Protein AF-E1ZQ85-F1 (afdb_monomer_lite)

Secondary structure (DSSP, 8-state):
------S---TTSPPPPP-TTEEEEEEEEE-STTEEEEE-TTS-EEEEE--GGGTTT--PPTT-EEEEE----TT-S--EEEEEEE-HHHHHHHHHSTTT-

Structure (mmCIF, N/CA/C/O backbone):
data_AF-E1ZQ85-F1
#
_entry.id   AF-E1ZQ85-F1
#
loop_
_atom_site.group_PDB
_atom_site.id
_atom_site.type_symbol
_atom_site.label_atom_id
_atom_site.label_alt_id
_atom_site.label_comp_id
_atom_site.label_asym_id
_atom_site.label_entity_id
_atom_site.label_seq_id
_atom_site.pdbx_PDB_ins_code
_atom_site.Cartn_x
_atom_site.Cartn_y
_atom_site.Cartn_z
_atom_site.occupancy
_atom_site.B_iso_or_equiv
_atom_site.auth_seq_id
_atom_site.auth_comp_id
_atom_site.auth_asym_id
_atom_site.auth_atom_id
_atom_site.pdbx_PDB_model_num
ATOM 1 N N . MET A 1 1 ? 10.361 22.980 3.762 1.00 41.16 1 MET A N 1
ATOM 2 C CA . MET A 1 1 ? 9.051 22.339 3.998 1.00 41.16 1 MET A CA 1
ATOM 3 C C . MET A 1 1 ? 9.008 21.012 3.261 1.00 41.16 1 MET A C 1
ATOM 5 O O . MET A 1 1 ? 9.031 21.026 2.045 1.00 41.16 1 MET A O 1
ATOM 9 N N . SER A 1 2 ? 9.043 19.893 3.985 1.00 40.12 2 SER A N 1
ATOM 10 C CA . SER A 1 2 ? 8.289 18.658 3.699 1.00 40.12 2 SER A CA 1
ATOM 11 C C . SER A 1 2 ? 8.840 17.575 4.626 1.00 40.12 2 SER A C 1
ATOM 13 O O . SER A 1 2 ? 9.878 16.960 4.384 1.00 40.12 2 SER A O 1
ATOM 15 N N . ARG A 1 3 ? 8.194 17.430 5.783 1.00 42.94 3 ARG A N 1
ATOM 16 C CA . ARG A 1 3 ? 8.559 16.467 6.821 1.00 42.94 3 ARG A CA 1
ATOM 17 C C . ARG A 1 3 ? 7.955 15.120 6.419 1.00 42.94 3 ARG A C 1
ATOM 19 O O . ARG A 1 3 ? 6.989 14.690 7.032 1.00 42.94 3 ARG A O 1
ATOM 26 N N . ARG A 1 4 ? 8.483 14.481 5.367 1.00 48.72 4 ARG A N 1
ATOM 27 C CA . ARG A 1 4 ? 8.016 13.158 4.910 1.00 48.72 4 ARG A CA 1
ATOM 28 C C . ARG A 1 4 ? 8.360 12.091 5.952 1.00 48.72 4 ARG A C 1
ATOM 30 O O . ARG A 1 4 ? 9.357 11.380 5.841 1.00 48.72 4 ARG A O 1
ATOM 37 N N . LYS A 1 5 ? 7.533 11.984 6.991 1.00 50.25 5 LYS A N 1
ATOM 38 C CA . LYS A 1 5 ? 7.569 10.920 8.001 1.00 50.25 5 LYS A CA 1
ATOM 39 C C . LYS A 1 5 ? 6.899 9.648 7.458 1.00 50.25 5 LYS A C 1
ATOM 41 O O . LYS A 1 5 ? 6.042 9.068 8.103 1.00 50.25 5 LYS A O 1
ATOM 46 N N . HIS A 1 6 ? 7.294 9.187 6.272 1.00 55.88 6 HIS A N 1
ATOM 47 C CA . HIS A 1 6 ? 6.798 7.929 5.695 1.00 55.88 6 HIS A CA 1
ATOM 48 C C . HIS A 1 6 ? 7.691 6.765 6.129 1.00 55.88 6 HIS A C 1
ATOM 50 O O . HIS A 1 6 ? 8.401 6.159 5.318 1.00 55.88 6 HIS A O 1
ATOM 56 N N . LEU A 1 7 ? 7.751 6.521 7.435 1.00 50.00 7 LEU A N 1
ATOM 57 C CA . LEU A 1 7 ? 8.588 5.481 8.022 1.00 50.00 7 LEU A CA 1
ATOM 58 C C . LEU A 1 7 ? 7.818 4.828 9.158 1.00 50.00 7 LEU A C 1
ATOM 60 O O . LEU A 1 7 ? 7.966 5.226 10.304 1.00 50.00 7 LEU A O 1
ATOM 64 N N . LEU A 1 8 ? 7.018 3.824 8.784 1.00 52.78 8 LEU A N 1
ATOM 65 C CA . LEU A 1 8 ? 6.225 2.983 9.677 1.00 52.78 8 LEU A CA 1
ATOM 66 C C . LEU A 1 8 ? 5.323 3.808 10.594 1.00 52.78 8 LEU A C 1
ATOM 68 O O . LEU A 1 8 ? 5.741 4.198 11.681 1.00 52.78 8 LEU A O 1
ATOM 72 N N . GLN A 1 9 ? 4.067 4.009 10.194 1.00 53.44 9 GLN A N 1
ATOM 73 C CA . GLN A 1 9 ? 3.074 4.319 11.212 1.00 53.44 9 GLN A CA 1
ATOM 74 C C . GLN A 1 9 ? 3.082 3.184 12.230 1.00 53.44 9 GLN A C 1
ATOM 76 O O . GLN A 1 9 ? 2.754 2.036 11.914 1.00 53.44 9 GLN A O 1
ATOM 81 N N . SER A 1 10 ? 3.530 3.507 13.436 1.00 49.91 10 SER A N 1
ATOM 82 C CA . SER A 1 10 ? 3.328 2.682 14.616 1.00 49.91 10 SER A CA 1
ATOM 83 C C . SER A 1 10 ? 1.828 2.401 14.739 1.00 49.91 10 SER A C 1
ATOM 85 O O . SER A 1 10 ? 1.033 3.274 14.405 1.00 49.91 10 SER A O 1
ATOM 87 N N . MET A 1 11 ? 1.433 1.224 15.235 1.00 49.47 11 MET A N 1
ATOM 88 C CA . MET A 1 11 ? 0.012 0.857 15.405 1.00 49.47 11 MET A CA 1
ATOM 89 C C . MET A 1 11 ? -0.818 1.904 16.183 1.00 49.47 11 MET A C 1
ATOM 91 O O . MET A 1 11 ? -2.028 1.960 16.001 1.00 49.47 11 MET A O 1
ATOM 95 N N . ASP A 1 12 ? -0.167 2.736 17.005 1.00 49.72 12 ASP A N 1
ATOM 96 C CA . ASP A 1 12 ? -0.788 3.791 17.820 1.00 49.72 12 ASP A CA 1
ATOM 97 C C . ASP A 1 12 ? -0.839 5.182 17.157 1.00 49.72 12 ASP A C 1
ATOM 99 O O . ASP A 1 12 ? -1.218 6.157 17.805 1.00 49.72 12 ASP A O 1
ATOM 103 N N . GLN A 1 13 ? -0.416 5.333 15.899 1.00 62.12 13 GLN A N 1
ATOM 104 C CA . GLN A 1 13 ? -0.445 6.634 15.222 1.00 62.12 13 GLN A CA 1
ATOM 105 C C . GLN A 1 13 ? -1.753 6.844 14.458 1.00 62.12 13 GLN A C 1
ATOM 107 O O . GLN A 1 13 ? -2.196 5.972 13.714 1.00 62.12 13 GLN A O 1
ATOM 112 N N . GLU A 1 14 ? -2.343 8.032 14.610 1.00 61.22 14 GLU A N 1
ATOM 113 C CA . GLU A 1 14 ? -3.460 8.477 13.774 1.00 61.22 14 GLU A CA 1
ATOM 114 C C . GLU A 1 14 ? -3.078 8.390 12.297 1.00 61.22 14 GLU A C 1
ATOM 116 O O . GLU A 1 14 ? -1.980 8.789 11.895 1.00 61.22 14 GLU A O 1
ATOM 121 N N . VAL A 1 15 ? -3.978 7.809 11.503 1.00 70.62 15 VAL A N 1
ATOM 122 C CA . VAL A 1 15 ? -3.784 7.640 10.069 1.00 70.62 15 VAL A CA 1
ATOM 123 C C . VAL A 1 15 ? -4.293 8.853 9.312 1.00 70.62 15 VAL A C 1
ATOM 125 O O . VAL A 1 15 ? -5.455 9.241 9.419 1.00 70.62 15 VAL A O 1
ATOM 128 N N . GLU A 1 16 ? -3.385 9.470 8.563 1.00 71.75 16 GLU A N 1
ATOM 129 C CA . GLU A 1 16 ? -3.722 10.553 7.653 1.00 71.75 16 GLU A CA 1
ATOM 130 C C . GLU A 1 16 ? -4.325 9.958 6.370 1.00 71.75 16 GLU A C 1
ATOM 132 O O . GLU A 1 16 ? -3.893 8.886 5.922 1.00 71.75 16 GLU A O 1
ATOM 137 N N . PRO A 1 17 ? -5.335 10.616 5.776 1.00 76.94 17 PRO A N 1
ATOM 138 C CA . PRO A 1 17 ? -5.832 10.221 4.467 1.00 76.94 17 PRO A CA 1
ATOM 139 C C . PRO A 1 17 ? -4.705 10.325 3.422 1.00 76.94 17 PRO A C 1
ATOM 141 O O . PRO A 1 17 ? -3.824 11.178 3.556 1.00 76.94 17 PRO A O 1
ATOM 144 N N . PRO A 1 18 ? -4.714 9.470 2.382 1.00 80.19 18 PRO A N 1
ATOM 145 C CA . PRO A 1 18 ? -3.734 9.547 1.304 1.00 80.19 18 PRO A CA 1
ATOM 146 C C . PRO A 1 18 ? -3.753 10.943 0.667 1.00 80.19 18 PRO A C 1
ATOM 148 O O . PRO A 1 18 ? -4.817 11.479 0.355 1.00 80.19 18 PRO A O 1
ATOM 151 N N . GLY A 1 19 ? -2.570 11.538 0.506 1.00 76.94 19 GLY A N 1
ATOM 152 C CA . GLY A 1 19 ? -2.400 12.831 -0.155 1.00 76.94 19 GLY A CA 1
ATOM 153 C C . GLY A 1 19 ? -2.489 12.743 -1.683 1.00 76.94 19 GLY A C 1
ATOM 154 O O . GLY A 1 19 ? -2.716 11.679 -2.259 1.00 76.94 19 GLY A O 1
ATOM 155 N N . GLU A 1 20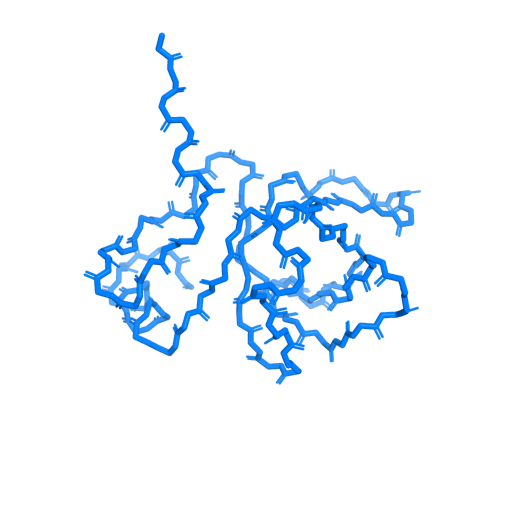 ? -2.259 13.869 -2.362 1.00 76.12 20 GLU A N 1
ATOM 156 C CA . GLU A 1 20 ? -2.218 13.914 -3.829 1.00 76.12 20 GLU A CA 1
ATOM 157 C C . GLU A 1 20 ? -1.160 12.946 -4.393 1.00 76.12 20 GLU A C 1
ATOM 159 O O . GLU A 1 20 ? 0.009 12.980 -4.002 1.00 76.12 20 GLU A O 1
ATOM 164 N N . GLY A 1 21 ? -1.579 12.065 -5.309 1.00 78.06 21 GLY A N 1
ATOM 165 C CA . GLY A 1 21 ? -0.719 11.038 -5.913 1.00 78.06 21 GLY A CA 1
ATOM 166 C C . GLY A 1 21 ? -0.462 9.809 -5.033 1.00 78.06 21 GLY A C 1
ATOM 167 O O . GLY A 1 21 ? 0.362 8.963 -5.394 1.00 78.06 21 GLY A O 1
ATOM 168 N N . GLN A 1 22 ? -1.143 9.699 -3.888 1.00 85.31 22 GLN A N 1
ATOM 169 C CA . GLN A 1 22 ? -1.148 8.500 -3.061 1.00 85.31 22 GLN A CA 1
ATOM 170 C C . GLN A 1 22 ? -2.457 7.732 -3.214 1.00 85.31 22 GLN A C 1
ATOM 172 O O . GLN A 1 22 ? -3.536 8.312 -3.294 1.00 85.31 22 GLN A O 1
ATOM 177 N N . HIS A 1 23 ? -2.363 6.406 -3.201 1.00 85.69 23 HIS A N 1
ATOM 178 C CA . HIS A 1 23 ? -3.520 5.531 -3.342 1.00 85.69 23 HIS A CA 1
ATOM 179 C C . HIS A 1 23 ? -3.498 4.430 -2.289 1.00 85.69 23 HIS A C 1
ATOM 181 O O . HIS A 1 23 ? -2.447 3.862 -1.978 1.00 85.69 23 HIS A O 1
ATOM 187 N N . ILE A 1 24 ? -4.676 4.117 -1.750 1.00 88.69 24 ILE A N 1
ATOM 188 C CA . ILE A 1 24 ? -4.873 2.946 -0.899 1.00 88.69 24 ILE A CA 1
ATOM 189 C C . ILE A 1 24 ? -5.080 1.742 -1.810 1.00 88.69 24 ILE A C 1
ATOM 191 O O . ILE A 1 24 ? -5.984 1.724 -2.642 1.00 88.69 24 ILE A O 1
ATOM 195 N N . VAL A 1 25 ? -4.247 0.724 -1.634 1.00 89.88 25 VAL A N 1
ATOM 196 C CA . VAL A 1 25 ? -4.268 -0.499 -2.437 1.00 89.88 25 VAL A CA 1
ATOM 197 C C . VAL A 1 25 ? -4.256 -1.728 -1.540 1.00 89.88 25 VAL A C 1
ATOM 199 O O . VAL A 1 25 ? -3.818 -1.687 -0.387 1.00 89.88 25 VAL A O 1
ATOM 202 N N . ARG A 1 26 ? -4.728 -2.855 -2.067 1.00 92.00 26 ARG A N 1
ATOM 203 C CA . ARG A 1 26 ? -4.740 -4.140 -1.365 1.00 92.00 26 ARG A CA 1
ATOM 204 C C . ARG A 1 26 ? -3.601 -5.020 -1.853 1.00 92.00 26 ARG A C 1
ATOM 206 O O . ARG A 1 26 ? -3.498 -5.297 -3.038 1.00 92.00 26 ARG A O 1
ATOM 213 N N . ALA A 1 27 ? -2.775 -5.529 -0.949 1.00 90.88 27 ALA A N 1
ATOM 214 C CA . ALA A 1 27 ? -1.737 -6.490 -1.289 1.00 90.88 27 ALA A CA 1
ATOM 215 C C . ALA A 1 27 ? -2.352 -7.829 -1.722 1.00 90.88 27 ALA A C 1
ATOM 217 O O . ALA A 1 27 ? -3.088 -8.468 -0.962 1.00 90.88 27 ALA A O 1
ATOM 218 N N . VAL A 1 28 ? -2.008 -8.282 -2.924 1.00 91.69 28 VAL A N 1
ATOM 219 C CA . VAL A 1 28 ? -2.414 -9.587 -3.466 1.00 91.69 28 VAL A CA 1
ATOM 220 C C . VAL A 1 28 ? -1.377 -10.648 -3.106 1.00 91.69 28 VAL A C 1
ATOM 222 O O . VAL A 1 28 ? -1.731 -11.749 -2.679 1.00 91.69 28 VAL A O 1
ATOM 225 N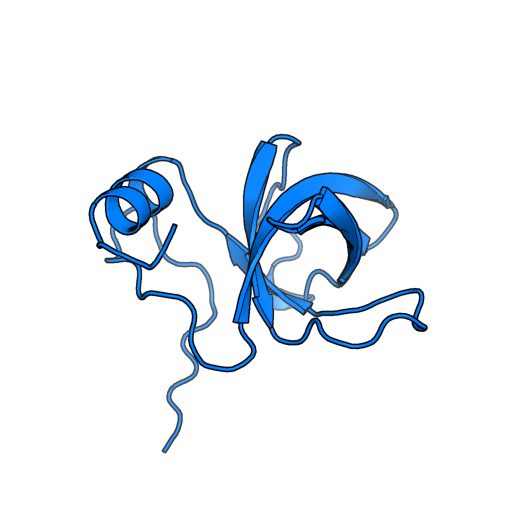 N . GLY A 1 29 ? -0.095 -10.301 -3.209 1.00 86.62 29 GLY A N 1
ATOM 226 C CA . GLY A 1 29 ? 1.020 -11.187 -2.891 1.00 86.62 29 GLY A CA 1
ATOM 227 C C . GLY A 1 29 ? 2.366 -10.564 -3.248 1.00 86.62 29 GLY A C 1
ATOM 228 O O . GLY A 1 29 ? 2.431 -9.508 -3.866 1.00 86.62 29 GLY A O 1
ATOM 229 N N . SER A 1 30 ? 3.463 -11.207 -2.859 1.00 85.31 30 SER A N 1
ATOM 230 C CA . SER A 1 30 ? 4.797 -10.830 -3.333 1.00 85.31 30 SER A CA 1
ATOM 231 C C . SER A 1 30 ? 5.133 -11.598 -4.613 1.00 85.31 30 SER A C 1
ATOM 233 O O . SER A 1 30 ? 4.842 -12.788 -4.725 1.00 85.31 30 SER A O 1
ATOM 235 N N . ARG A 1 31 ? 5.761 -10.934 -5.589 1.00 82.94 31 ARG A N 1
ATOM 236 C CA . ARG A 1 31 ? 6.198 -11.556 -6.858 1.00 82.94 31 ARG A CA 1
ATOM 237 C C . ARG A 1 31 ? 7.686 -11.928 -6.860 1.00 82.94 31 ARG A C 1
ATOM 239 O O . ARG A 1 31 ? 8.262 -12.188 -7.911 1.00 82.94 31 ARG A O 1
ATOM 246 N N . GLY A 1 32 ? 8.287 -11.999 -5.672 1.00 70.25 32 GLY A N 1
ATOM 247 C CA . GLY A 1 32 ? 9.718 -12.228 -5.469 1.00 70.25 32 GLY A CA 1
ATOM 248 C C . GLY A 1 32 ? 10.526 -10.927 -5.489 1.00 70.25 32 GLY A C 1
ATOM 249 O O . GLY A 1 32 ? 10.108 -9.925 -6.070 1.00 70.25 32 GLY A O 1
ATOM 250 N N . SER A 1 33 ? 11.692 -10.935 -4.832 1.00 78.56 33 SER A N 1
ATOM 251 C CA . SER A 1 33 ? 12.510 -9.731 -4.605 1.00 78.56 33 SER A CA 1
ATOM 252 C C . SER A 1 33 ? 11.725 -8.648 -3.837 1.00 78.56 33 SER A C 1
ATOM 254 O O . SER A 1 33 ? 11.016 -8.959 -2.880 1.00 78.56 33 SER A O 1
ATOM 256 N N . ASN A 1 34 ? 11.842 -7.386 -4.249 1.00 82.88 34 ASN A N 1
ATOM 257 C CA . ASN A 1 34 ? 11.211 -6.224 -3.623 1.00 82.88 34 ASN A CA 1
ATOM 258 C C . ASN A 1 34 ? 9.907 -5.816 -4.322 1.00 82.88 34 ASN A C 1
ATOM 260 O O . ASN A 1 34 ? 9.485 -4.675 -4.179 1.00 82.88 34 ASN A O 1
ATOM 264 N N . LEU A 1 35 ? 9.298 -6.702 -5.116 1.00 87.06 35 LEU A N 1
ATOM 265 C CA . LEU A 1 35 ? 8.065 -6.416 -5.845 1.00 87.06 35 LEU A CA 1
ATOM 266 C C . LEU A 1 35 ? 6.866 -7.034 -5.133 1.00 87.06 35 LEU A C 1
ATOM 268 O O . LEU A 1 35 ? 6.802 -8.246 -4.896 1.00 87.06 35 LEU A O 1
ATOM 272 N N . ILE A 1 36 ? 5.896 -6.183 -4.829 1.00 88.06 36 ILE A N 1
ATOM 273 C CA . ILE A 1 36 ? 4.615 -6.563 -4.253 1.00 88.06 36 ILE A CA 1
ATOM 274 C C . ILE A 1 36 ? 3.541 -6.289 -5.289 1.00 88.06 36 ILE A C 1
ATOM 276 O O . ILE A 1 36 ? 3.440 -5.191 -5.826 1.00 88.06 36 ILE A O 1
ATOM 280 N N . GLU A 1 37 ? 2.736 -7.301 -5.562 1.00 89.88 37 GLU A N 1
ATOM 281 C CA . GLU A 1 37 ? 1.531 -7.140 -6.347 1.00 89.88 37 GLU A CA 1
ATOM 282 C C . GLU A 1 37 ? 0.424 -6.569 -5.472 1.00 89.88 37 GL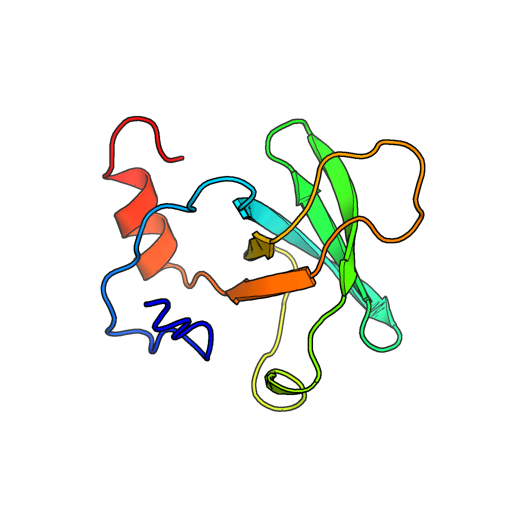U A C 1
ATOM 284 O O . GLU A 1 37 ? 0.118 -7.091 -4.390 1.00 89.88 37 GLU A O 1
ATOM 289 N N . VAL A 1 38 ? -0.175 -5.495 -5.963 1.00 90.12 38 VAL A N 1
ATOM 290 C CA . VAL A 1 38 ? -1.254 -4.776 -5.307 1.00 90.12 38 VAL A CA 1
ATOM 291 C C . VAL A 1 38 ? -2.438 -4.629 -6.251 1.00 90.12 38 VAL A C 1
ATOM 293 O O . VAL A 1 38 ? -2.283 -4.623 -7.468 1.00 90.12 38 VAL A O 1
ATOM 296 N N . GLU A 1 39 ? -3.623 -4.507 -5.678 1.00 90.00 39 GLU A N 1
ATOM 297 C CA . GLU A 1 39 ? -4.888 -4.293 -6.366 1.00 90.00 39 GLU A CA 1
ATOM 298 C C . GLU A 1 39 ? -5.445 -2.928 -5.964 1.00 90.00 39 GLU A C 1
ATOM 300 O O . GLU A 1 39 ? -5.547 -2.611 -4.774 1.00 90.00 39 GLU A O 1
ATOM 305 N N . PHE A 1 40 ? -5.768 -2.122 -6.967 1.00 87.38 40 PHE A N 1
ATOM 306 C CA . PHE A 1 40 ? -6.379 -0.808 -6.825 1.00 87.38 40 PHE A CA 1
ATOM 307 C C . PHE A 1 40 ? -7.884 -0.925 -6.558 1.00 87.38 40 PHE A C 1
ATOM 309 O O . PHE A 1 40 ? -8.485 -1.949 -6.895 1.00 87.38 40 PHE A O 1
ATOM 316 N N . PRO A 1 41 ? -8.520 0.128 -6.009 1.00 84.06 41 PRO A N 1
ATOM 317 C CA . PRO A 1 41 ? -9.974 0.174 -5.825 1.00 84.06 41 PRO A CA 1
ATOM 318 C C . PRO A 1 41 ? -10.762 -0.089 -7.118 1.00 84.06 41 PRO A C 1
ATOM 320 O O . PRO A 1 41 ? -11.830 -0.693 -7.071 1.00 84.06 41 PRO A O 1
ATOM 323 N N . ASP A 1 42 ? -10.190 0.268 -8.272 1.00 82.94 42 ASP A N 1
ATOM 324 C CA . ASP A 1 42 ? -10.781 0.061 -9.601 1.00 82.94 42 ASP A CA 1
ATOM 325 C C . ASP A 1 42 ? -10.679 -1.396 -10.109 1.00 82.94 42 ASP A C 1
ATOM 327 O O . ASP A 1 42 ? -11.015 -1.686 -11.256 1.00 82.94 42 ASP A O 1
ATOM 331 N N . GLY A 1 43 ? -10.153 -2.322 -9.298 1.00 82.94 43 GLY A N 1
ATOM 332 C CA . GLY A 1 43 ? -9.958 -3.737 -9.646 1.00 82.94 43 GLY A CA 1
ATOM 333 C C . GLY A 1 43 ? -8.722 -4.022 -10.507 1.00 82.94 43 GLY A C 1
ATOM 334 O O . GLY A 1 43 ? -8.433 -5.178 -10.818 1.00 82.94 43 GLY A O 1
ATOM 335 N N . ARG A 1 44 ? -7.961 -2.989 -10.883 1.00 84.81 44 ARG A N 1
ATOM 336 C CA . ARG A 1 44 ? -6.693 -3.130 -11.613 1.00 84.81 44 ARG A CA 1
ATOM 337 C C . ARG A 1 44 ? -5.603 -3.638 -10.675 1.00 84.81 44 ARG A C 1
ATOM 339 O O . ARG A 1 44 ? -5.501 -3.185 -9.539 1.00 84.81 44 ARG A O 1
ATOM 346 N N . THR A 1 45 ? -4.745 -4.531 -11.152 1.00 86.75 45 THR A N 1
ATOM 347 C CA . THR A 1 45 ? -3.564 -4.988 -10.406 1.00 86.75 45 THR A CA 1
ATOM 348 C C . THR A 1 45 ? -2.301 -4.361 -10.961 1.00 86.75 45 THR A C 1
ATOM 350 O O . THR A 1 45 ? -2.158 -4.252 -12.178 1.00 86.75 45 THR A O 1
ATOM 353 N N . ALA A 1 46 ? -1.351 -4.028 -10.096 1.00 86.75 46 ALA A N 1
ATOM 354 C CA . ALA A 1 46 ? -0.039 -3.571 -10.520 1.00 86.75 46 ALA A CA 1
ATOM 355 C C . ALA A 1 46 ? 1.071 -4.063 -9.590 1.00 86.75 46 ALA A C 1
ATOM 357 O O . ALA A 1 46 ? 0.815 -4.608 -8.513 1.00 86.75 46 ALA A O 1
ATOM 358 N N . LEU A 1 47 ? 2.319 -3.877 -10.017 1.00 88.06 47 LEU A N 1
ATOM 359 C CA . LEU A 1 47 ? 3.485 -4.176 -9.195 1.00 88.06 47 LEU A CA 1
ATOM 360 C C . LEU A 1 47 ? 4.032 -2.886 -8.600 1.00 88.06 47 LEU A C 1
ATOM 362 O O . LEU A 1 47 ? 4.375 -1.948 -9.319 1.00 88.06 47 LEU A O 1
ATOM 366 N N . CYS A 1 48 ? 4.172 -2.884 -7.283 1.00 88.12 48 CYS A N 1
ATOM 367 C CA . CYS A 1 48 ? 4.797 -1.804 -6.547 1.00 88.12 48 CYS A CA 1
ATOM 368 C C . CYS A 1 48 ? 6.117 -2.269 -5.945 1.00 88.12 48 CYS A C 1
ATOM 370 O O . CYS A 1 48 ? 6.256 -3.400 -5.467 1.00 88.12 48 CYS A O 1
ATOM 372 N N . LEU A 1 49 ? 7.095 -1.372 -5.956 1.00 87.44 49 LEU A N 1
ATOM 373 C CA . LEU A 1 49 ? 8.365 -1.594 -5.290 1.00 87.44 49 LEU A CA 1
ATOM 374 C C . LEU A 1 49 ? 8.195 -1.389 -3.790 1.00 87.44 49 LEU A C 1
ATOM 376 O O . LEU A 1 49 ? 7.563 -0.435 -3.342 1.00 87.44 49 LEU A O 1
ATOM 380 N N . LEU A 1 50 ? 8.794 -2.282 -3.012 1.00 85.81 50 LEU A N 1
ATOM 381 C CA . LEU A 1 50 ? 8.960 -2.150 -1.579 1.00 85.81 50 LEU A CA 1
ATOM 382 C C . LEU A 1 50 ? 10.299 -1.452 -1.312 1.00 85.81 50 LEU A C 1
ATOM 384 O O . LEU A 1 50 ? 11.352 -2.069 -1.520 1.00 85.81 50 LEU A O 1
ATOM 388 N N . PRO A 1 51 ? 10.300 -0.198 -0.825 1.00 83.06 51 PRO A N 1
ATOM 389 C CA . PRO A 1 51 ? 11.535 0.510 -0.525 1.00 83.06 51 PRO A CA 1
ATOM 390 C C . PRO A 1 51 ? 12.409 -0.230 0.492 1.00 83.06 51 PRO A C 1
ATOM 392 O O . PRO A 1 51 ? 11.909 -0.804 1.464 1.00 83.06 51 PRO A O 1
ATOM 395 N N . ALA A 1 52 ? 13.733 -0.138 0.325 1.00 80.19 52 ALA A N 1
ATOM 396 C CA . ALA A 1 52 ? 14.712 -0.834 1.169 1.00 80.19 52 ALA A CA 1
ATOM 397 C C . ALA A 1 52 ? 14.578 -0.532 2.670 1.00 80.19 52 ALA A C 1
ATOM 399 O O . ALA A 1 52 ? 14.840 -1.388 3.512 1.00 80.19 52 ALA A O 1
ATOM 400 N N . LYS A 1 53 ? 14.075 0.659 3.017 1.00 74.75 53 LYS A N 1
ATOM 401 C CA . LYS A 1 53 ? 13.780 1.070 4.399 1.00 74.75 53 LYS A CA 1
ATOM 402 C C . LYS A 1 53 ? 12.755 0.177 5.120 1.00 74.75 53 LYS A C 1
ATOM 404 O O . LYS A 1 53 ? 12.731 0.165 6.350 1.00 74.75 53 LYS A O 1
ATOM 409 N N . PHE A 1 54 ? 11.926 -0.561 4.377 1.00 75.62 54 PHE A N 1
ATOM 410 C CA . PHE A 1 54 ? 10.934 -1.497 4.918 1.00 75.62 54 PHE A CA 1
ATOM 411 C C . PHE A 1 54 ? 11.391 -2.955 4.893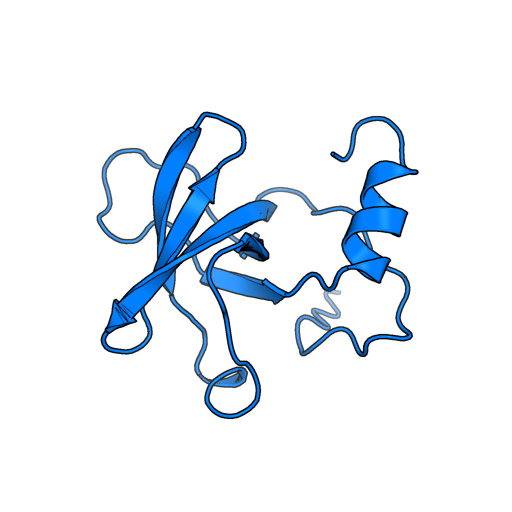 1.00 75.62 54 PHE A C 1
ATOM 413 O O . PHE A 1 54 ? 10.751 -3.806 5.521 1.00 75.62 54 PHE A O 1
ATOM 420 N N . HIS A 1 55 ? 12.496 -3.263 4.207 1.00 71.94 55 HIS A N 1
ATOM 421 C CA . HIS A 1 55 ? 13.033 -4.621 4.173 1.00 71.94 55 HIS A CA 1
ATOM 422 C C . HIS A 1 55 ? 13.360 -5.056 5.606 1.00 71.94 55 HIS A C 1
ATOM 424 O O . HIS A 1 55 ? 13.939 -4.296 6.380 1.00 71.94 55 HIS A O 1
ATOM 430 N N . LYS A 1 56 ? 12.963 -6.278 5.977 1.00 69.19 56 LYS A N 1
ATOM 431 C CA . LYS A 1 56 ? 13.103 -6.880 7.324 1.00 69.19 56 LYS A CA 1
ATOM 432 C C . LYS A 1 56 ? 12.187 -6.335 8.429 1.00 69.19 56 LYS A C 1
ATOM 434 O O . LYS A 1 56 ? 12.064 -6.997 9.453 1.00 69.19 56 LYS A O 1
ATOM 439 N N . LYS A 1 57 ? 11.538 -5.179 8.251 1.00 68.75 57 LYS A N 1
ATOM 440 C CA . LYS A 1 57 ? 10.593 -4.621 9.245 1.00 68.75 57 LYS A CA 1
ATOM 441 C C . LYS A 1 57 ? 9.135 -4.934 8.936 1.00 68.75 57 LYS A C 1
ATOM 443 O O . LYS A 1 57 ? 8.297 -4.880 9.829 1.00 68.75 57 LYS A O 1
ATOM 448 N N . LEU A 1 58 ? 8.835 -5.228 7.677 1.00 71.75 58 LEU A N 1
ATOM 449 C CA . LEU A 1 58 ? 7.474 -5.348 7.197 1.00 71.75 58 LEU A CA 1
ATOM 450 C C . LEU A 1 58 ? 7.218 -6.723 6.586 1.00 71.75 58 LEU A C 1
ATOM 452 O O . LEU A 1 58 ? 7.917 -7.138 5.664 1.00 71.75 58 LEU A O 1
ATOM 456 N N . TRP A 1 59 ? 6.172 -7.392 7.069 1.00 73.31 59 TRP A N 1
ATOM 457 C CA . TRP A 1 59 ? 5.652 -8.613 6.464 1.00 73.31 59 TRP A CA 1
ATOM 458 C C . TRP A 1 59 ? 4.305 -8.323 5.803 1.00 73.31 59 TRP A C 1
ATOM 460 O O . TRP A 1 59 ? 3.267 -8.271 6.466 1.00 73.31 59 TRP A O 1
ATOM 470 N N . VAL A 1 60 ? 4.311 -8.132 4.485 1.00 79.00 60 VAL A N 1
ATOM 471 C CA . VAL A 1 60 ? 3.078 -7.948 3.714 1.00 79.00 60 VAL A CA 1
ATOM 472 C C . VAL A 1 60 ? 2.455 -9.316 3.448 1.00 79.00 60 VAL A C 1
ATOM 474 O O . VAL A 1 60 ? 3.064 -10.172 2.810 1.00 79.00 60 VAL A O 1
ATOM 477 N N . LYS A 1 61 ? 1.239 -9.531 3.956 1.00 83.00 61 LYS A N 1
ATOM 478 C CA . LYS A 1 61 ? 0.418 -10.706 3.638 1.00 83.00 61 LYS A CA 1
ATOM 479 C C . LYS A 1 61 ? -0.673 -10.325 2.641 1.00 83.00 61 LYS A C 1
ATOM 481 O O . LYS A 1 61 ? -1.062 -9.160 2.554 1.00 83.00 61 LYS A O 1
ATOM 486 N N . LYS A 1 62 ? -1.188 -11.324 1.921 1.00 88.31 62 LYS A N 1
ATOM 487 C CA . LYS A 1 62 ? -2.377 -11.170 1.077 1.00 88.31 62 LYS A CA 1
ATOM 488 C C . LYS A 1 62 ? -3.539 -10.624 1.911 1.00 88.31 62 LYS A C 1
AT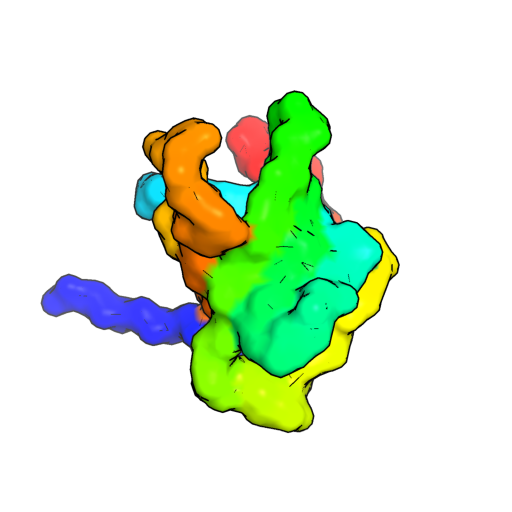OM 490 O O . LYS A 1 62 ? -3.826 -11.15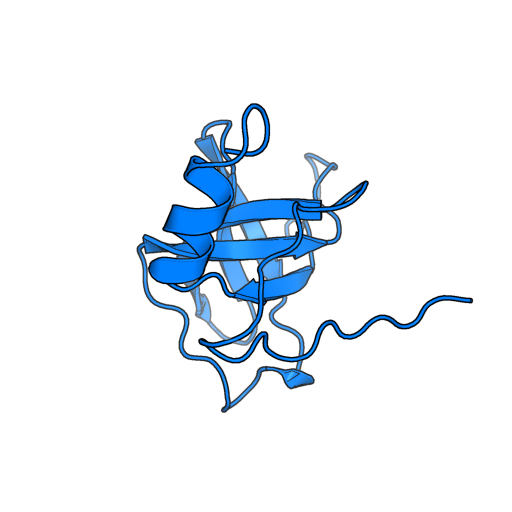4 2.981 1.00 88.31 62 LYS A O 1
ATOM 495 N N . GLY A 1 63 ? -4.202 -9.591 1.402 1.00 86.88 63 GLY A N 1
ATOM 496 C CA . GLY A 1 63 ? -5.330 -8.927 2.057 1.00 86.88 63 GLY A CA 1
ATOM 497 C C . GLY A 1 63 ? -4.951 -7.757 2.966 1.00 86.88 63 GLY A C 1
ATOM 498 O O . GLY A 1 63 ? -5.849 -7.061 3.434 1.00 86.88 63 GLY A O 1
ATOM 499 N N . ASN A 1 64 ? -3.659 -7.496 3.192 1.00 88.25 64 ASN A N 1
ATOM 500 C CA . ASN A 1 64 ? -3.234 -6.271 3.868 1.00 88.25 64 ASN A CA 1
ATOM 501 C C . ASN A 1 64 ? -3.472 -5.058 2.966 1.00 88.25 64 ASN A C 1
ATOM 503 O O . ASN A 1 64 ? -3.355 -5.159 1.745 1.00 88.25 64 ASN A O 1
ATOM 507 N N . TYR A 1 65 ? -3.738 -3.905 3.570 1.00 89.62 65 TYR A N 1
ATOM 508 C CA . TYR A 1 65 ? -3.835 -2.648 2.840 1.00 89.62 65 TYR A CA 1
ATOM 509 C C . TYR A 1 65 ? -2.527 -1.874 2.948 1.00 89.62 65 TYR A C 1
ATOM 511 O O . TYR A 1 65 ? -1.848 -1.900 3.976 1.00 89.62 65 TYR A O 1
ATOM 519 N N . LEU A 1 66 ? -2.158 -1.215 1.862 1.00 87.81 66 LEU A N 1
ATOM 520 C CA . LEU A 1 66 ? -0.924 -0.461 1.714 1.00 87.81 66 LEU A CA 1
ATOM 521 C C . LEU A 1 66 ? -1.261 0.904 1.128 1.00 87.81 66 LEU A C 1
ATOM 523 O O . LEU A 1 66 ? -2.252 1.048 0.414 1.00 87.81 66 LEU A O 1
ATOM 527 N N . VAL A 1 67 ? -0.413 1.884 1.406 1.00 87.50 67 VAL A N 1
ATOM 528 C CA . VAL A 1 67 ? -0.423 3.158 0.690 1.00 87.50 67 VAL A CA 1
ATOM 529 C C . VAL A 1 67 ? 0.739 3.133 -0.286 1.00 87.50 67 VAL A C 1
ATOM 531 O O . VAL A 1 67 ? 1.870 2.808 0.093 1.00 87.50 67 VAL A O 1
ATOM 534 N N . VAL A 1 68 ? 0.449 3.447 -1.541 1.00 87.12 68 VAL A N 1
ATOM 535 C CA . VAL A 1 68 ? 1.447 3.587 -2.601 1.00 87.12 68 VAL A CA 1
ATOM 536 C C . VAL A 1 68 ? 1.512 5.040 -3.041 1.00 87.12 68 VAL A C 1
ATOM 538 O O . VAL A 1 68 ? 0.489 5.717 -3.081 1.00 87.12 68 VAL A O 1
ATOM 541 N N . GLU A 1 69 ? 2.718 5.522 -3.317 1.00 84.56 69 GLU A N 1
ATOM 542 C CA . GLU A 1 69 ? 2.981 6.854 -3.864 1.00 84.56 69 GLU A CA 1
ATOM 543 C C . GLU A 1 69 ? 3.406 6.694 -5.325 1.00 84.56 69 GLU A C 1
ATOM 545 O O . GLU A 1 69 ? 4.321 5.923 -5.632 1.00 84.56 69 GLU A O 1
ATOM 550 N N . GLY A 1 70 ? 2.704 7.400 -6.212 1.00 75.19 70 GLY A N 1
ATOM 551 C CA . GLY A 1 70 ? 2.792 7.198 -7.653 1.00 75.19 70 GLY A CA 1
ATOM 552 C C . GLY A 1 70 ? 2.017 5.953 -8.076 1.00 75.19 70 GLY A C 1
ATOM 553 O O . GLY A 1 70 ? 2.334 4.844 -7.660 1.00 75.19 70 GLY A O 1
ATOM 554 N N . ALA A 1 71 ? 0.962 6.147 -8.862 1.00 64.19 71 ALA A N 1
ATOM 555 C CA . ALA A 1 71 ? 0.250 5.082 -9.557 1.00 64.19 71 ALA A CA 1
ATOM 556 C C . ALA A 1 71 ? -0.730 5.703 -10.547 1.00 64.19 71 ALA A C 1
ATOM 558 O O . ALA A 1 71 ? -1.892 5.919 -10.218 1.00 64.19 71 ALA A O 1
ATOM 559 N N . ALA A 1 72 ? -0.258 6.034 -11.745 1.00 54.81 72 ALA A N 1
ATOM 560 C CA . ALA A 1 72 ? -1.139 6.609 -12.754 1.00 54.81 72 ALA A CA 1
ATOM 561 C C . ALA A 1 72 ? -0.585 6.504 -14.178 1.00 54.81 72 ALA A C 1
ATOM 563 O O . ALA A 1 72 ? -0.804 7.423 -14.948 1.00 54.81 72 ALA A O 1
ATOM 564 N N . GLU A 1 73 ? 0.117 5.431 -14.560 1.00 53.69 73 GLU A N 1
ATOM 565 C CA . GLU A 1 73 ? 0.431 5.216 -15.982 1.00 53.69 73 GLU A CA 1
ATOM 566 C C . GLU A 1 73 ? 0.297 3.738 -16.365 1.00 53.69 73 GLU A C 1
ATOM 568 O O . GLU A 1 73 ? 0.901 2.852 -15.761 1.00 53.69 73 GLU A O 1
ATOM 573 N N . GLU A 1 74 ? -0.557 3.491 -17.360 1.00 52.62 74 GLU A N 1
ATOM 574 C CA . GLU A 1 74 ? -1.107 2.191 -17.776 1.00 52.62 74 GLU A CA 1
ATOM 575 C C . GLU A 1 74 ? -0.087 1.284 -18.499 1.00 52.62 74 GLU A C 1
ATOM 577 O O . GLU A 1 74 ? -0.420 0.162 -18.867 1.00 52.62 74 GLU A O 1
ATOM 582 N N . ASP A 1 75 ? 1.165 1.730 -18.659 1.00 51.97 75 ASP A N 1
ATOM 583 C CA . ASP A 1 75 ? 2.124 1.120 -19.597 1.00 51.97 75 ASP A CA 1
ATOM 584 C C . ASP A 1 75 ? 3.446 0.640 -18.959 1.00 51.97 75 ASP A C 1
ATOM 586 O O . ASP A 1 75 ? 4.322 0.097 -19.633 1.00 51.97 75 ASP A O 1
ATOM 590 N N . THR A 1 76 ? 3.623 0.794 -17.639 1.00 52.38 76 THR A N 1
ATOM 591 C CA . THR A 1 76 ? 4.870 0.374 -16.971 1.00 52.38 76 THR A CA 1
ATOM 592 C C . THR A 1 76 ? 4.648 -0.820 -16.049 1.00 52.38 76 THR A C 1
ATOM 594 O O . THR A 1 76 ? 3.791 -0.814 -15.171 1.00 52.38 76 THR A O 1
ATOM 597 N N . ARG A 1 77 ? 5.487 -1.856 -16.197 1.00 61.50 77 ARG A N 1
ATOM 598 C CA . ARG A 1 77 ? 5.456 -3.096 -15.393 1.00 61.50 77 ARG A CA 1
ATOM 599 C C . ARG A 1 77 ? 5.595 -2.861 -13.879 1.00 61.50 77 ARG A C 1
ATOM 601 O O . ARG A 1 77 ? 5.275 -3.759 -13.108 1.00 61.50 77 ARG A O 1
ATOM 608 N N . VAL A 1 78 ? 6.081 -1.692 -13.465 1.00 64.44 78 VAL A N 1
ATOM 609 C CA . VAL A 1 78 ? 6.147 -1.218 -12.078 1.00 64.44 78 VAL A CA 1
ATOM 610 C C . VAL A 1 78 ? 5.543 0.178 -12.042 1.00 64.44 78 VAL A C 1
ATOM 612 O O . VAL A 1 78 ? 6.035 1.064 -12.733 1.00 64.44 78 VAL A O 1
ATOM 615 N N . THR A 1 79 ? 4.495 0.370 -11.250 1.00 74.25 79 THR A N 1
ATOM 616 C CA . THR A 1 79 ? 3.663 1.581 -11.318 1.00 74.25 79 THR A CA 1
ATOM 617 C C . THR A 1 79 ? 3.789 2.491 -10.103 1.00 74.25 79 THR A C 1
ATOM 619 O O . THR A 1 79 ? 3.225 3.577 -10.132 1.00 74.25 79 THR A O 1
ATOM 622 N N . GLY A 1 80 ? 4.503 2.077 -9.049 1.00 84.25 80 GLY A N 1
ATOM 623 C CA . GLY A 1 80 ? 4.584 2.854 -7.811 1.00 84.25 80 GLY A CA 1
ATOM 624 C C . GLY A 1 80 ? 5.512 2.296 -6.741 1.00 84.25 80 GLY A C 1
ATOM 625 O O . GLY A 1 80 ? 6.004 1.168 -6.840 1.00 84.25 80 GLY A O 1
ATOM 626 N N . GLU A 1 81 ? 5.702 3.074 -5.677 1.00 86.00 81 GLU A N 1
ATOM 627 C CA . GLU A 1 81 ? 6.453 2.672 -4.485 1.00 86.00 81 GLU A CA 1
ATOM 628 C C . GLU A 1 81 ? 5.553 2.610 -3.249 1.00 86.00 81 GLU A C 1
ATOM 630 O O . GLU A 1 81 ? 4.700 3.466 -3.026 1.00 86.00 81 GLU A O 1
ATOM 635 N N . ILE A 1 82 ? 5.763 1.605 -2.397 1.00 85.88 82 ILE A N 1
ATOM 636 C CA . ILE A 1 82 ? 5.032 1.477 -1.133 1.00 85.88 82 ILE A CA 1
ATOM 637 C C . ILE A 1 82 ? 5.537 2.532 -0.146 1.00 85.88 82 ILE A C 1
ATOM 639 O O . ILE A 1 82 ? 6.694 2.497 0.282 1.00 85.88 82 ILE A O 1
ATOM 643 N N . SER A 1 83 ? 4.653 3.434 0.276 1.00 83.19 83 SER A N 1
ATOM 644 C CA . SER A 1 83 ? 4.963 4.489 1.242 1.00 83.19 83 SER A CA 1
ATOM 645 C C . SER A 1 83 ? 4.631 4.082 2.680 1.00 83.19 83 SER A C 1
ATOM 647 O O . SER A 1 83 ? 5.377 4.441 3.596 1.00 83.19 83 SER A O 1
ATOM 649 N N . ALA A 1 84 ? 3.558 3.311 2.889 1.00 81.25 84 ALA A N 1
ATOM 650 C CA . ALA A 1 84 ? 3.096 2.889 4.212 1.00 81.25 84 ALA A CA 1
ATOM 651 C C . ALA A 1 84 ? 2.270 1.592 4.181 1.00 81.25 84 ALA A C 1
ATOM 653 O O . ALA A 1 84 ? 1.792 1.151 3.135 1.00 81.25 84 ALA A O 1
ATOM 654 N N . VAL A 1 85 ? 2.080 0.990 5.360 1.00 83.12 85 VAL A N 1
ATOM 655 C CA . VAL A 1 85 ? 1.211 -0.179 5.562 1.00 83.12 85 VAL A CA 1
ATOM 656 C C . VAL A 1 85 ? 0.104 0.156 6.534 1.00 83.12 85 VAL A C 1
ATOM 658 O O . VAL A 1 85 ? 0.346 0.710 7.604 1.00 83.12 85 VAL A O 1
ATOM 661 N N . LEU A 1 86 ? -1.110 -0.219 6.156 1.00 85.00 86 LEU A N 1
ATOM 662 C CA . LEU A 1 86 ? -2.310 0.001 6.936 1.00 85.00 86 LEU A CA 1
ATOM 663 C C . LEU A 1 86 ? -2.643 -1.272 7.712 1.00 85.00 86 LEU A C 1
ATOM 665 O O . LEU A 1 86 ? -2.913 -2.331 7.138 1.00 85.00 86 LEU A O 1
ATOM 669 N N . PHE A 1 87 ? -2.632 -1.158 9.037 1.00 83.38 87 PHE A N 1
ATOM 670 C CA . PHE A 1 87 ? -3.136 -2.196 9.928 1.00 83.38 87 PHE A CA 1
ATOM 671 C C . PHE A 1 87 ? -4.661 -2.112 10.042 1.00 83.38 87 PHE A C 1
ATOM 673 O O . PHE A 1 87 ? -5.286 -1.143 9.608 1.00 83.38 87 PHE A O 1
ATOM 680 N N . ALA A 1 88 ? -5.273 -3.128 10.652 1.00 83.75 88 ALA A N 1
ATOM 681 C CA . ALA A 1 88 ? -6.725 -3.207 10.795 1.00 83.75 88 ALA A CA 1
ATOM 682 C C . ALA A 1 88 ? -7.331 -1.957 11.458 1.00 83.75 88 ALA A C 1
ATOM 684 O O . ALA A 1 88 ? -8.398 -1.508 11.044 1.00 83.75 88 ALA A O 1
ATOM 685 N N . ASP A 1 89 ? -6.647 -1.369 12.441 1.00 84.19 89 ASP A N 1
ATOM 686 C CA . ASP A 1 89 ? -7.135 -0.174 13.131 1.00 84.19 89 ASP A CA 1
ATOM 687 C C . ASP A 1 89 ? -6.998 1.095 12.282 1.00 84.19 89 ASP A C 1
ATOM 689 O O . ASP A 1 89 ? -7.939 1.886 12.241 1.00 84.19 89 ASP A O 1
ATOM 693 N N . HIS A 1 90 ? -5.927 1.229 11.491 1.00 83.81 90 HIS A N 1
ATOM 694 C CA . HIS A 1 90 ? -5.806 2.303 10.496 1.00 83.81 90 HIS A CA 1
ATOM 695 C C . HIS A 1 90 ? -6.935 2.219 9.457 1.00 83.81 90 HIS A C 1
ATOM 697 O O . HIS A 1 90 ? -7.585 3.213 9.152 1.00 83.81 90 HIS A O 1
ATOM 703 N N . VAL A 1 91 ? -7.248 1.017 8.962 1.00 85.50 91 VAL A N 1
ATOM 704 C CA . VAL A 1 91 ? -8.360 0.816 8.017 1.00 85.50 91 VAL A CA 1
ATOM 705 C C . VAL A 1 91 ? -9.702 1.200 8.645 1.00 85.50 91 VAL A C 1
ATOM 707 O O . VAL A 1 91 ? -10.534 1.813 7.981 1.00 85.50 91 VAL A O 1
ATOM 710 N N . LYS A 1 92 ? -9.933 0.882 9.927 1.00 86.00 92 LYS A N 1
ATOM 711 C CA . LYS A 1 92 ? -11.150 1.317 10.635 1.00 86.00 92 LYS A CA 1
ATOM 712 C C . LYS A 1 92 ? -11.228 2.840 10.753 1.00 86.00 92 LYS A C 1
ATOM 714 O O . LYS A 1 92 ? -12.323 3.377 10.628 1.00 86.00 92 LYS A O 1
ATOM 719 N N . GLN A 1 93 ? -10.108 3.520 11.002 1.00 85.38 93 GLN A N 1
ATOM 720 C CA . GLN A 1 93 ? -10.055 4.984 11.051 1.00 85.38 93 GLN A CA 1
ATOM 721 C C . GLN A 1 93 ? -10.382 5.592 9.682 1.00 85.38 93 GLN A C 1
ATOM 723 O O . GLN A 1 93 ? -11.285 6.419 9.604 1.00 85.38 93 GLN A O 1
ATOM 728 N N . LEU A 1 94 ? -9.750 5.112 8.604 1.00 85.19 94 LEU A N 1
ATOM 729 C CA . LEU A 1 94 ? -10.014 5.582 7.236 1.00 85.19 94 LEU A CA 1
ATOM 730 C C . LEU A 1 94 ? -11.474 5.367 6.831 1.00 85.19 94 LEU A C 1
ATOM 732 O O . LEU A 1 94 ? -12.108 6.276 6.315 1.00 85.19 94 LEU A O 1
ATOM 736 N N . LYS A 1 95 ? -12.050 4.201 7.147 1.00 84.75 95 LYS A N 1
ATOM 737 C CA . LYS A 1 95 ? -13.467 3.900 6.873 1.00 84.75 95 LYS A CA 1
ATOM 738 C C . LYS A 1 95 ? -14.457 4.789 7.625 1.00 84.75 95 LYS A C 1
ATOM 740 O O . LYS A 1 95 ? -15.611 4.878 7.221 1.00 84.75 95 LYS A O 1
ATOM 745 N N . ARG A 1 96 ? -14.050 5.394 8.746 1.00 86.38 96 ARG A N 1
ATOM 746 C CA . ARG A 1 96 ? -14.882 6.363 9.478 1.00 86.38 96 ARG A CA 1
ATOM 747 C C . ARG A 1 96 ? -14.842 7.751 8.839 1.00 86.38 96 ARG A C 1
ATOM 749 O O . ARG A 1 96 ? -15.743 8.542 9.102 1.00 86.38 96 ARG A O 1
ATOM 756 N N . MET A 1 97 ? -13.823 8.050 8.034 1.00 82.50 97 MET A N 1
ATOM 757 C CA . MET A 1 97 ? -13.699 9.324 7.335 1.00 82.50 97 MET A CA 1
ATOM 758 C C . MET A 1 97 ? -14.522 9.284 6.036 1.00 82.50 97 MET A C 1
ATOM 760 O O . MET A 1 97 ? -14.282 8.425 5.185 1.00 82.50 97 MET A O 1
ATOM 764 N N . PRO A 1 98 ? -15.502 10.184 5.850 1.00 79.31 98 PRO A N 1
ATOM 765 C CA . PRO A 1 98 ? -16.309 10.203 4.635 1.00 79.31 98 PRO A CA 1
ATOM 766 C C . PRO A 1 98 ? -15.457 10.597 3.418 1.00 79.31 98 PRO A C 1
ATOM 768 O O . PRO A 1 98 ? -14.753 11.603 3.455 1.00 79.31 98 PRO A O 1
ATOM 771 N N . GLY A 1 99 ? -15.539 9.813 2.337 1.00 78.06 99 GLY A N 1
ATOM 772 C CA . GLY A 1 99 ? -14.874 10.097 1.056 1.00 78.06 99 GLY A CA 1
ATOM 773 C C . GLY A 1 99 ? -13.415 9.639 0.938 1.00 78.06 99 GLY A C 1
ATOM 774 O O . GLY A 1 99 ? -12.781 9.944 -0.066 1.00 78.06 99 GLY A O 1
ATOM 775 N N . VAL A 1 100 ? -12.881 8.926 1.937 1.00 78.56 100 VAL A N 1
ATOM 776 C CA . VAL A 1 100 ? -11.484 8.445 1.945 1.00 78.56 100 VAL A CA 1
ATOM 777 C C . VAL A 1 100 ? -11.357 6.965 1.562 1.00 78.56 100 VAL A C 1
ATOM 779 O O . VAL A 1 100 ? -10.335 6.568 1.003 1.00 78.56 100 VAL A O 1
ATOM 782 N N . TRP A 1 101 ? -12.367 6.149 1.883 1.00 78.75 101 TRP A N 1
ATOM 783 C CA . TRP A 1 101 ? -12.396 4.706 1.625 1.00 78.75 101 TRP A CA 1
ATOM 784 C C . TRP A 1 101 ? -13.439 4.327 0.578 1.00 78.75 101 TRP A C 1
ATOM 786 O O . TRP A 1 101 ? -14.570 4.854 0.678 1.00 78.75 101 TRP A O 1
#

Foldseek 3Di:
DDPLPLQEDDPPDADDFADPQKFKWFFQAAPDDQWTWTAGPVRDIAIAGEDPSCPPVDDHDGGWIFMWGAADDPPDNYGTYTSYTADPVNVVNQVVDPPRD

pLDDT: mean 76.33, std 13.73, range [40.12, 92.0]

Sequence (101 aa):
MSRRKHLLQSMDQEVEPPGEGQHIVRAVGSRGSNLIEVEFPDGRTALCLLPAKFHKKLWVKKGNYLVVEGAAEEDTRVTGEISAVLFADHVKQLKRMPGVW

Radius of gyration: 12.97 Å; chains: 1; bounding box: 31×35×37 Å

InterPro domains:
  IPR001253 Translation initiation factor 1A (eIF-1A) [SM00652] (17-101)
  IPR006196 RNA-binding domain, S1, IF1 type [PF01176] (21-83)
  IPR006196 RNA-binding domain, S1, IF1 type [PS50832] (32-77)
  IPR012340 Nucleic acid-binding, OB-fold [G3DSA:2.40.50.140] (9-86)
  IPR012340 Nucleic acid-binding, OB-fold [SSF50249] (3-98)
  IPR039294 Probable RNA-binding protein EIF1AD [PTHR21641] (2-97)

Organism: Chlorella variabilis (NCBI:txid554065)